Protein AF-A0A9D4M5J5-F1 (afdb_monomer_lite)

pLDDT: mean 83.12, std 9.77, range [57.06, 96.25]

Sequence (112 aa):
MFKNGHHQYRSAKPNFQYGLHGFRNGHRDFRNGYHDFRKGHYDFRIGHHNFFRQHDLRNAHQDTRSEYQDCHNENRDFRYVRRHVNHENSRHCMNCGRQNHVTRDCRLPKRQ

Secondary structure (DSSP, 8-state):
-HHHHHHHHHHHHHHHHHHHHHHHHHHHHHHHHHHHHHHHHHHHHHHHHHHHTTHHHHHHHHHHHHHHHHHHHHHHHHHHHHHHHHHHHHHB-TTT--BSS-GGG--SPPP-

Foldseek 3Di:
DPPVVVVVCVVCVVVVVVVVVVVVVVVVVVVVVVVVVVVVVVVVVVVVVVVVVCVVVVVVVVVVVVVVVVVVVVVVVVVVVVVVVVVQLQQAAPQPRHGDDHVVPDPDDGDD

Structure (mmCIF, N/CA/C/O backbone):
data_AF-A0A9D4M5J5-F1
#
_entry.id   AF-A0A9D4M5J5-F1
#
loop_
_atom_site.group_PDB
_atom_site.id
_atom_site.type_symbol
_atom_site.label_atom_id
_atom_site.label_alt_id
_atom_site.label_comp_id
_atom_site.label_asym_id
_atom_site.label_entity_id
_atom_site.label_seq_id
_atom_site.pdbx_PDB_ins_code
_atom_site.Cartn_x
_atom_site.Cartn_y
_atom_site.Cartn_z
_atom_site.occupancy
_atom_site.B_iso_or_equiv
_atom_site.auth_seq_id
_atom_site.auth_comp_id
_atom_site.auth_asym_id
_atom_site.auth_atom_id
_atom_site.pdbx_PDB_model_num
ATOM 1 N N . MET A 1 1 ? 28.199 0.369 -67.387 1.00 58.66 1 MET A N 1
ATOM 2 C CA . MET A 1 1 ? 27.872 1.271 -66.257 1.00 58.66 1 MET A CA 1
ATOM 3 C C . MET A 1 1 ? 27.307 0.553 -65.016 1.00 58.66 1 MET A C 1
ATOM 5 O O . MET A 1 1 ? 27.469 1.074 -63.926 1.00 58.66 1 MET A O 1
ATOM 9 N N . PHE A 1 2 ? 26.746 -0.664 -65.110 1.00 60.81 2 PHE A N 1
ATOM 10 C CA . PHE A 1 2 ? 26.096 -1.350 -63.968 1.00 60.81 2 PHE A CA 1
ATOM 11 C C . PHE A 1 2 ? 27.014 -2.077 -62.959 1.00 60.81 2 PHE A C 1
ATOM 13 O O . PHE A 1 2 ? 26.586 -2.380 -61.848 1.00 60.81 2 PHE A O 1
ATOM 20 N N . LYS A 1 3 ? 28.275 -2.368 -63.308 1.00 63.06 3 LYS A N 1
ATOM 21 C CA . LYS A 1 3 ? 29.176 -3.162 -62.446 1.00 63.06 3 LYS A CA 1
ATOM 22 C C . LYS A 1 3 ? 29.594 -2.409 -61.173 1.00 63.06 3 LYS A C 1
ATOM 24 O O . LYS A 1 3 ? 29.626 -3.004 -60.100 1.00 63.06 3 LYS A O 1
ATOM 29 N N . ASN A 1 4 ? 29.821 -1.099 -61.267 1.00 67.56 4 ASN A N 1
ATOM 30 C CA . ASN A 1 4 ? 30.300 -0.293 -60.138 1.00 67.56 4 ASN A CA 1
ATOM 31 C C . ASN A 1 4 ? 29.216 -0.103 -59.062 1.00 67.56 4 ASN A C 1
ATOM 33 O O . ASN A 1 4 ? 29.504 -0.252 -57.878 1.00 67.56 4 ASN A O 1
ATOM 37 N N . GLY A 1 5 ? 27.957 0.109 -59.465 1.00 73.44 5 GLY A N 1
ATOM 38 C CA . GLY A 1 5 ? 26.834 0.241 -58.527 1.00 73.44 5 GLY A CA 1
ATOM 39 C C . GLY A 1 5 ? 26.526 -1.048 -57.754 1.00 73.44 5 GLY A C 1
ATOM 40 O O . GLY A 1 5 ? 26.227 -1.004 -56.563 1.00 73.44 5 GLY A O 1
ATOM 41 N N . HIS A 1 6 ? 26.672 -2.217 -58.387 1.00 78.00 6 HIS A N 1
ATOM 42 C CA . HIS A 1 6 ? 26.455 -3.505 -57.718 1.00 78.00 6 HIS A CA 1
ATOM 43 C C . HIS A 1 6 ? 27.537 -3.820 -56.669 1.00 78.00 6 HIS A C 1
ATOM 45 O O . HIS A 1 6 ? 27.235 -4.362 -55.604 1.00 78.00 6 HIS A O 1
ATOM 51 N N . HIS A 1 7 ? 28.793 -3.442 -56.932 1.00 77.88 7 HIS A N 1
ATOM 52 C CA . HIS A 1 7 ? 29.862 -3.529 -55.934 1.00 77.88 7 HIS A CA 1
ATOM 53 C C . HIS A 1 7 ? 29.626 -2.571 -54.761 1.00 77.88 7 HIS A C 1
ATOM 55 O O . HIS A 1 7 ? 29.739 -2.996 -53.615 1.00 77.88 7 HIS A O 1
ATOM 61 N N . GLN A 1 8 ? 29.207 -1.329 -55.022 1.00 78.00 8 GLN A N 1
ATOM 62 C CA . GLN A 1 8 ? 28.860 -0.368 -53.967 1.00 78.00 8 GLN A CA 1
ATOM 63 C C . GLN A 1 8 ? 27.702 -0.864 -53.087 1.00 78.00 8 GLN A C 1
ATOM 65 O O . GLN A 1 8 ? 27.789 -0.799 -51.862 1.00 78.00 8 GLN A O 1
ATOM 70 N N . TYR A 1 9 ? 26.654 -1.440 -53.684 1.00 81.06 9 TYR A N 1
ATOM 71 C CA . TYR A 1 9 ? 25.545 -2.042 -52.939 1.00 81.06 9 TYR A CA 1
ATOM 72 C C . TYR A 1 9 ? 25.994 -3.230 -52.074 1.00 81.06 9 TYR A C 1
ATOM 74 O O . TYR A 1 9 ? 25.626 -3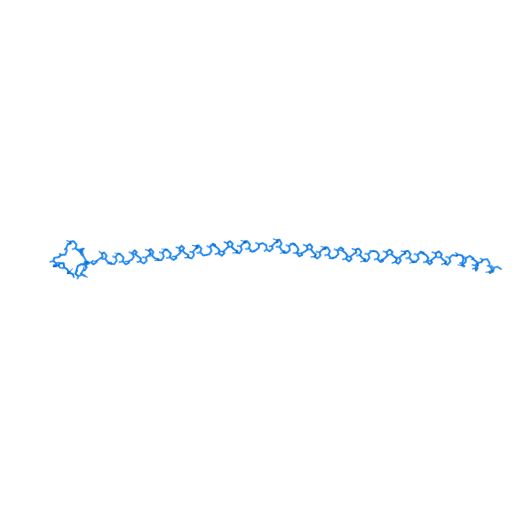.321 -50.900 1.00 81.06 9 TYR A O 1
ATOM 82 N N . ARG A 1 10 ? 26.828 -4.128 -52.619 1.00 80.69 10 ARG A N 1
ATOM 83 C CA . ARG A 1 10 ? 27.379 -5.260 -51.857 1.00 80.69 10 ARG A CA 1
ATOM 84 C C . ARG A 1 10 ? 28.242 -4.811 -50.682 1.00 80.69 10 ARG A C 1
ATOM 86 O O . ARG A 1 10 ? 28.140 -5.421 -49.623 1.00 80.69 10 ARG A O 1
ATOM 93 N N . SER A 1 11 ? 29.026 -3.750 -50.847 1.00 82.31 11 SER A N 1
ATOM 94 C CA . SER A 1 11 ? 29.848 -3.191 -49.770 1.00 82.31 11 SER A CA 1
ATOM 95 C C . SER A 1 11 ? 29.021 -2.463 -48.706 1.00 82.31 11 SER A C 1
ATOM 97 O O . SER A 1 11 ? 29.392 -2.468 -47.538 1.00 82.31 11 SER A O 1
ATOM 99 N N . ALA A 1 12 ? 27.885 -1.864 -49.076 1.00 83.38 12 ALA A N 1
ATOM 100 C CA . ALA A 1 12 ? 27.036 -1.125 -48.141 1.00 83.38 12 ALA A CA 1
ATOM 101 C C . ALA A 1 12 ? 26.064 -2.019 -47.345 1.00 83.38 12 ALA A C 1
ATOM 103 O O . ALA A 1 12 ? 25.723 -1.701 -46.206 1.00 83.38 12 ALA A O 1
ATOM 104 N N . LYS A 1 13 ? 25.616 -3.148 -47.912 1.00 89.44 13 LYS A N 1
ATOM 105 C CA . LYS A 1 13 ? 24.635 -4.055 -47.284 1.00 89.44 13 LYS A CA 1
ATOM 106 C C . LYS A 1 13 ? 25.027 -4.531 -45.868 1.00 89.44 13 LYS A C 1
ATOM 108 O O . LYS A 1 13 ? 24.150 -4.495 -45.002 1.00 89.44 13 LYS A O 1
ATOM 113 N N . PRO A 1 14 ? 26.284 -4.927 -45.583 1.00 89.44 14 PRO A N 1
ATOM 114 C CA . PRO A 1 14 ? 26.703 -5.284 -44.228 1.00 89.44 14 PRO A CA 1
ATOM 115 C C . PRO A 1 14 ? 26.521 -4.132 -43.235 1.00 89.44 14 PRO A C 1
ATOM 117 O O . PRO A 1 14 ? 25.983 -4.343 -42.154 1.00 89.44 14 PRO A O 1
ATOM 120 N N . ASN A 1 15 ? 26.868 -2.898 -43.618 1.00 88.12 15 ASN A N 1
ATOM 121 C CA . ASN A 1 15 ? 26.733 -1.724 -42.747 1.00 88.12 15 ASN A CA 1
ATOM 122 C C . ASN A 1 15 ? 25.269 -1.452 -42.380 1.00 88.12 15 ASN A C 1
ATOM 124 O O . ASN A 1 15 ? 24.963 -1.187 -41.219 1.00 88.12 15 ASN A O 1
ATOM 128 N N . PHE A 1 16 ? 24.348 -1.598 -43.337 1.00 89.44 16 PHE A N 1
ATOM 129 C CA . PHE A 1 16 ? 22.913 -1.508 -43.054 1.00 89.44 16 PHE A CA 1
ATOM 130 C C . PHE A 1 16 ? 22.432 -2.615 -42.110 1.00 89.44 16 PHE A C 1
ATOM 132 O O . PHE A 1 16 ? 21.605 -2.361 -41.236 1.00 89.44 16 PHE A O 1
ATOM 139 N N . GLN A 1 17 ? 22.957 -3.835 -42.248 1.00 90.69 17 GLN A N 1
ATOM 140 C CA . GLN A 1 17 ? 22.624 -4.939 -41.347 1.00 90.69 17 GLN A CA 1
ATOM 141 C C . GLN A 1 17 ? 23.144 -4.701 -39.926 1.00 90.69 17 GLN A C 1
ATOM 143 O O . GLN A 1 17 ? 22.397 -4.931 -38.975 1.00 90.69 17 GLN A O 1
ATOM 148 N N . TYR A 1 18 ? 24.369 -4.192 -39.767 1.00 91.00 18 TYR A N 1
ATOM 149 C CA . TYR A 1 18 ? 24.909 -3.815 -38.458 1.00 91.00 18 TYR A CA 1
ATOM 150 C C . TYR A 1 18 ? 24.115 -2.674 -37.823 1.00 91.00 18 TYR A C 1
ATOM 152 O O . TYR A 1 18 ? 23.758 -2.767 -36.651 1.00 91.00 18 TYR A O 1
ATOM 160 N N . GLY A 1 19 ? 23.756 -1.651 -38.604 1.00 92.06 19 GLY A N 1
ATOM 161 C CA . GLY A 1 19 ? 22.890 -0.566 -38.143 1.00 92.06 19 GLY A CA 1
ATOM 162 C C . GLY A 1 19 ? 21.537 -1.086 -37.654 1.00 92.06 19 GLY A C 1
ATOM 163 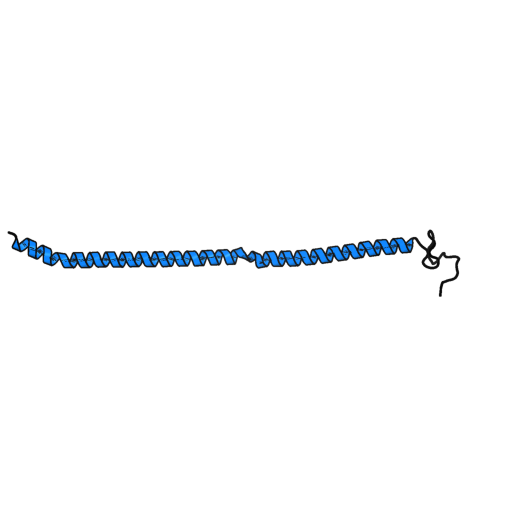O O . GLY A 1 19 ? 21.123 -0.787 -36.537 1.00 92.06 19 GLY A O 1
ATOM 164 N N . LEU A 1 20 ? 20.878 -1.943 -38.440 1.00 93.50 20 LEU A N 1
ATOM 165 C CA . LEU A 1 20 ? 19.606 -2.562 -38.058 1.00 93.50 20 LEU A CA 1
ATOM 166 C C . LEU A 1 20 ? 19.730 -3.424 -36.792 1.00 93.50 20 LEU A C 1
ATOM 168 O O . LEU A 1 20 ? 18.821 -3.430 -35.962 1.00 93.50 20 LEU A O 1
ATOM 172 N N . HIS A 1 21 ? 20.840 -4.146 -36.630 1.00 94.31 21 HIS A N 1
ATOM 173 C CA . HIS A 1 21 ? 21.109 -4.914 -35.417 1.00 94.31 21 HIS A CA 1
ATOM 174 C C . HIS A 1 21 ? 21.281 -3.979 -34.209 1.00 94.31 21 HIS A C 1
ATOM 176 O O . HIS A 1 21 ? 20.647 -4.200 -33.180 1.00 94.31 21 HIS A O 1
ATOM 182 N N . GLY A 1 22 ? 22.037 -2.888 -34.356 1.00 93.00 22 GLY A N 1
ATOM 183 C CA . GLY A 1 22 ? 22.196 -1.863 -33.321 1.00 93.00 22 GLY A CA 1
ATOM 184 C C . GLY A 1 22 ? 20.860 -1.266 -32.876 1.00 93.00 22 GLY A C 1
ATOM 185 O O . GLY A 1 22 ? 20.566 -1.238 -31.684 1.00 93.00 22 GLY A O 1
ATOM 186 N N . PHE A 1 23 ? 19.997 -0.895 -33.826 1.00 94.75 23 PHE A N 1
ATOM 187 C CA . PHE A 1 23 ? 18.649 -0.402 -33.521 1.00 94.75 23 PHE A CA 1
ATOM 188 C C . PHE A 1 23 ? 17.790 -1.435 -32.784 1.00 94.75 23 PHE A C 1
ATOM 190 O O . PHE A 1 23 ? 17.087 -1.090 -31.836 1.00 94.75 23 PHE A O 1
ATOM 197 N N . ARG A 1 24 ? 17.844 -2.709 -33.191 1.00 94.69 24 ARG A N 1
ATOM 198 C CA . ARG A 1 24 ? 17.094 -3.788 -32.528 1.00 94.69 24 ARG A CA 1
ATOM 199 C C . ARG A 1 24 ? 17.576 -4.039 -31.102 1.00 94.69 24 ARG A C 1
ATOM 201 O O . ARG A 1 24 ? 16.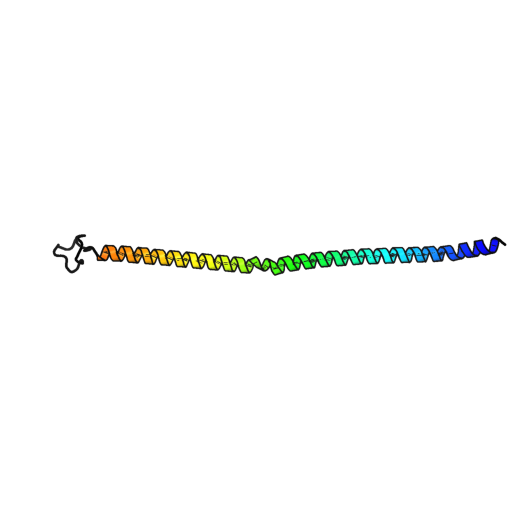740 -4.255 -30.226 1.00 94.69 24 ARG A O 1
ATOM 208 N N . ASN A 1 25 ? 18.886 -3.995 -30.875 1.00 94.38 25 ASN A N 1
ATOM 209 C CA . ASN A 1 25 ? 19.468 -4.164 -29.545 1.00 94.38 25 ASN A CA 1
ATOM 210 C C . ASN A 1 25 ? 19.089 -2.993 -28.642 1.00 94.38 25 ASN A C 1
ATOM 212 O O . ASN A 1 25 ? 18.491 -3.223 -27.597 1.00 94.38 25 ASN A O 1
ATOM 216 N N . GLY A 1 26 ? 19.269 -1.755 -29.113 1.00 94.75 26 GLY A N 1
ATOM 217 C CA . GLY A 1 26 ? 18.841 -0.575 -28.363 1.00 94.75 26 GLY A CA 1
ATOM 218 C C . GLY A 1 26 ? 17.348 -0.614 -28.027 1.00 94.75 26 GLY A C 1
ATOM 219 O O . GLY A 1 26 ? 16.957 -0.359 -26.893 1.00 94.75 26 GLY A O 1
ATOM 220 N N . HIS A 1 27 ? 16.493 -1.025 -28.970 1.00 96.25 27 HIS A N 1
ATOM 221 C CA . HIS A 1 27 ? 15.062 -1.181 -28.700 1.00 96.25 27 HIS A CA 1
ATOM 222 C C . HIS A 1 27 ? 14.767 -2.236 -27.619 1.00 96.25 27 HIS A C 1
ATOM 224 O O . HIS A 1 27 ? 13.871 -2.044 -26.793 1.00 96.25 27 HIS A O 1
ATOM 230 N N . ARG A 1 28 ? 15.515 -3.346 -27.600 1.00 94.94 28 ARG A N 1
ATOM 231 C CA . ARG A 1 28 ? 15.404 -4.362 -26.548 1.00 94.94 28 ARG A CA 1
ATOM 232 C C . ARG A 1 28 ? 15.827 -3.798 -25.190 1.00 94.94 28 ARG A C 1
ATOM 234 O O . ARG A 1 28 ? 15.108 -4.018 -24.220 1.00 94.94 28 ARG A O 1
ATOM 241 N N . ASP A 1 29 ? 16.915 -3.037 -25.137 1.00 95.44 29 ASP A N 1
ATOM 242 C CA . ASP A 1 29 ? 17.408 -2.421 -23.902 1.00 95.44 29 ASP A CA 1
ATOM 243 C C . ASP A 1 29 ? 16.390 -1.428 -23.330 1.00 95.44 29 ASP A C 1
ATOM 245 O O . ASP A 1 29 ? 16.046 -1.503 -22.151 1.00 95.44 29 ASP A O 1
ATOM 249 N N . PHE A 1 30 ? 15.806 -0.572 -24.177 1.00 95.88 30 PHE A N 1
ATOM 250 C CA . PHE A 1 30 ? 14.725 0.333 -23.770 1.00 95.88 30 PHE A CA 1
ATOM 251 C C . PHE A 1 30 ? 13.505 -0.418 -23.230 1.00 95.88 30 PHE A C 1
ATOM 253 O O . PHE A 1 30 ? 12.924 -0.020 -22.219 1.00 95.88 30 PHE A O 1
ATOM 260 N N . ARG A 1 31 ? 13.106 -1.516 -23.882 1.00 95.94 31 ARG A N 1
ATOM 261 C CA . ARG A 1 31 ? 11.967 -2.328 -23.440 1.00 95.94 31 ARG A CA 1
ATOM 262 C C . ARG A 1 31 ? 12.229 -2.994 -22.088 1.00 95.94 31 ARG A C 1
ATOM 264 O O . ARG A 1 31 ? 11.324 -3.032 -21.256 1.00 95.94 31 ARG A O 1
ATOM 271 N N . ASN A 1 32 ? 13.444 -3.489 -21.872 1.00 94.50 32 ASN A N 1
ATOM 272 C CA . ASN A 1 32 ? 13.853 -4.084 -20.603 1.00 94.50 32 ASN A CA 1
ATOM 273 C C . ASN A 1 32 ? 13.887 -3.026 -19.493 1.00 94.50 32 ASN A C 1
ATOM 275 O O . ASN A 1 32 ? 13.241 -3.211 -18.466 1.00 94.50 32 ASN A O 1
ATOM 279 N N . GLY A 1 33 ? 14.507 -1.870 -19.744 1.00 95.00 33 GLY A N 1
ATOM 280 C CA . GLY A 1 33 ? 14.537 -0.765 -18.782 1.00 95.00 33 GLY A CA 1
ATOM 281 C C . GLY A 1 33 ? 13.139 -0.257 -18.412 1.00 95.00 33 GLY A C 1
ATOM 282 O O . GLY A 1 33 ? 12.860 0.011 -17.244 1.00 95.00 33 GLY A O 1
ATOM 283 N N . TYR A 1 34 ? 12.214 -0.196 -19.376 1.00 96.00 34 TYR A N 1
ATOM 284 C CA . TYR A 1 34 ? 10.812 0.125 -19.095 1.00 96.00 34 TYR A CA 1
ATOM 285 C C . TYR A 1 34 ? 10.142 -0.921 -18.191 1.00 96.00 34 TYR A C 1
ATOM 287 O O . TYR A 1 34 ? 9.377 -0.570 -17.289 1.00 96.00 34 TYR A O 1
ATOM 295 N N . HIS A 1 35 ? 10.420 -2.205 -18.416 1.00 95.38 35 HIS A N 1
ATOM 296 C CA . HIS A 1 35 ? 9.893 -3.280 -17.582 1.00 95.38 35 HIS A CA 1
ATOM 297 C C . HIS A 1 35 ? 10.421 -3.191 -16.141 1.00 95.38 35 HIS A C 1
ATOM 299 O O . HIS A 1 35 ? 9.632 -3.290 -15.198 1.00 95.38 35 HIS A O 1
ATOM 305 N N . ASP A 1 36 ? 11.715 -2.924 -15.964 1.00 94.56 36 ASP A N 1
ATOM 306 C CA . ASP A 1 36 ? 12.336 -2.753 -14.647 1.00 94.56 36 ASP A CA 1
ATOM 307 C C . ASP A 1 36 ? 11.770 -1.539 -13.909 1.00 94.56 36 ASP A C 1
ATOM 309 O O . ASP A 1 36 ? 11.395 -1.639 -12.739 1.00 94.56 36 ASP A O 1
ATOM 313 N N . PHE A 1 37 ? 11.602 -0.414 -14.610 1.00 95.19 37 PHE A N 1
ATOM 314 C CA . PHE A 1 37 ? 10.965 0.775 -14.050 1.00 95.19 37 PHE A CA 1
ATOM 315 C C . PHE A 1 37 ? 9.528 0.488 -13.597 1.00 95.19 37 PHE A C 1
ATOM 317 O O . PHE A 1 37 ? 9.124 0.865 -12.495 1.00 95.19 37 PHE A O 1
ATOM 324 N N . ARG A 1 38 ? 8.752 -0.234 -14.414 1.00 95.81 38 ARG A N 1
ATOM 325 C CA . ARG A 1 38 ? 7.376 -0.618 -14.074 1.00 95.81 38 ARG A CA 1
ATOM 326 C C . ARG A 1 38 ? 7.327 -1.538 -12.853 1.00 95.81 38 ARG A C 1
ATOM 328 O O . ARG A 1 38 ? 6.445 -1.363 -12.011 1.00 95.81 38 ARG A O 1
ATOM 335 N N . LYS A 1 39 ? 8.258 -2.490 -12.743 1.00 92.88 39 LYS A N 1
ATOM 336 C CA . LYS A 1 39 ? 8.374 -3.368 -11.574 1.00 92.88 39 LYS A CA 1
ATOM 337 C C . LYS A 1 39 ? 8.743 -2.570 -10.322 1.00 92.88 39 LYS A C 1
ATOM 339 O O . LYS A 1 39 ? 8.053 -2.689 -9.317 1.00 92.88 39 LYS A O 1
ATOM 344 N N . GLY A 1 40 ? 9.743 -1.693 -10.406 1.00 93.12 40 GLY A N 1
ATOM 345 C CA . GLY A 1 40 ? 10.121 -0.812 -9.298 1.00 93.12 40 GLY A CA 1
ATOM 346 C C . GLY A 1 40 ? 8.959 0.067 -8.833 1.00 93.12 40 GLY A C 1
ATOM 347 O O . GLY A 1 40 ? 8.702 0.181 -7.639 1.00 93.12 40 GLY A O 1
ATOM 348 N N . HIS A 1 41 ? 8.180 0.618 -9.766 1.00 94.44 41 HIS A N 1
ATOM 349 C CA . HIS A 1 41 ? 6.988 1.401 -9.440 1.00 94.44 41 HIS A CA 1
ATOM 350 C C . HIS A 1 41 ? 5.897 0.568 -8.738 1.00 94.44 41 HIS A C 1
ATOM 352 O O . HIS A 1 41 ? 5.207 1.065 -7.846 1.00 94.44 41 HIS A O 1
ATOM 358 N N . TYR A 1 42 ? 5.715 -0.697 -9.127 1.00 91.81 42 TYR A N 1
ATOM 359 C CA . TYR A 1 42 ? 4.805 -1.614 -8.435 1.00 91.81 42 TYR A CA 1
ATOM 360 C C . TYR A 1 42 ? 5.274 -1.900 -7.001 1.00 91.81 42 TYR A C 1
ATOM 362 O O . TYR A 1 42 ? 4.479 -1.771 -6.068 1.00 91.81 42 TYR A O 1
ATOM 370 N N . ASP A 1 43 ? 6.566 -2.185 -6.822 1.00 91.25 43 ASP A N 1
ATOM 371 C CA . ASP A 1 43 ? 7.181 -2.451 -5.518 1.00 91.25 43 ASP A CA 1
ATOM 372 C C . ASP A 1 43 ? 7.053 -1.221 -4.588 1.00 91.25 43 ASP A C 1
ATOM 374 O O . ASP A 1 43 ? 6.615 -1.346 -3.441 1.00 91.25 43 ASP A O 1
ATOM 378 N N . PHE A 1 44 ? 7.302 -0.009 -5.103 1.00 90.75 44 PHE A N 1
ATOM 379 C CA . PHE A 1 44 ? 7.079 1.248 -4.374 1.00 90.75 44 PHE A CA 1
ATOM 380 C C . PHE A 1 44 ? 5.616 1.450 -3.976 1.00 90.75 44 PHE A C 1
ATOM 382 O O . PHE A 1 44 ? 5.333 1.855 -2.848 1.00 90.75 44 PHE A O 1
ATOM 389 N N . ARG A 1 45 ? 4.668 1.159 -4.875 1.00 89.00 45 ARG A N 1
ATOM 390 C CA . ARG A 1 45 ? 3.235 1.290 -4.584 1.00 89.00 45 ARG A CA 1
ATOM 391 C C . ARG A 1 45 ? 2.802 0.328 -3.476 1.00 89.00 45 ARG A C 1
ATOM 393 O O . ARG A 1 45 ? 2.049 0.732 -2.594 1.00 89.00 45 ARG A O 1
ATOM 400 N N . ILE A 1 46 ? 3.284 -0.916 -3.487 1.00 83.69 46 ILE A N 1
ATOM 401 C CA . ILE A 1 46 ? 3.021 -1.880 -2.407 1.00 83.69 46 ILE A CA 1
ATOM 402 C C . ILE A 1 46 ? 3.639 -1.403 -1.095 1.00 83.69 46 ILE A C 1
ATOM 404 O O . ILE A 1 46 ? 2.955 -1.397 -0.073 1.00 83.69 46 ILE A O 1
ATOM 408 N N . GLY A 1 47 ? 4.901 -0.970 -1.121 1.00 81.50 47 GLY A N 1
ATOM 409 C CA . GLY A 1 47 ? 5.579 -0.427 0.055 1.00 81.50 47 GLY A CA 1
ATOM 410 C C . GLY A 1 47 ? 4.815 0.750 0.661 1.00 81.50 47 GLY A C 1
ATOM 411 O O . GLY A 1 47 ? 4.570 0.771 1.863 1.00 81.50 47 GLY A O 1
ATOM 412 N N . HIS A 1 48 ? 4.337 1.668 -0.182 1.00 81.50 48 HIS A N 1
ATOM 413 C CA . HIS A 1 48 ? 3.473 2.775 0.219 1.00 81.50 48 HIS A CA 1
ATOM 414 C C . HIS A 1 48 ? 2.160 2.265 0.832 1.00 81.50 48 HIS A C 1
ATOM 416 O O . HIS A 1 48 ? 1.802 2.661 1.936 1.00 81.50 48 HIS A O 1
ATOM 422 N N . HIS A 1 49 ? 1.452 1.330 0.195 1.00 75.06 49 HIS A N 1
ATOM 423 C CA . HIS A 1 49 ? 0.242 0.752 0.791 1.00 75.06 49 HIS A CA 1
ATOM 424 C C . HIS A 1 49 ? 0.493 0.065 2.136 1.00 75.06 49 HIS A C 1
ATOM 426 O O . HIS A 1 49 ? -0.389 0.110 2.983 1.00 75.06 49 HIS A O 1
ATOM 432 N N . ASN A 1 50 ? 1.654 -0.553 2.350 1.00 71.62 50 ASN A N 1
ATOM 433 C CA . ASN A 1 50 ? 1.992 -1.199 3.619 1.00 71.62 50 ASN A CA 1
ATOM 434 C C . ASN A 1 50 ? 2.376 -0.177 4.696 1.00 71.62 50 ASN A C 1
ATOM 436 O O . ASN A 1 50 ? 1.912 -0.286 5.826 1.00 71.62 50 ASN A O 1
ATOM 440 N N . PHE A 1 51 ? 3.147 0.854 4.343 1.00 71.06 51 PHE A N 1
ATOM 441 C CA . PHE A 1 51 ? 3.507 1.938 5.258 1.00 71.06 51 PHE A CA 1
ATOM 442 C C . PHE A 1 51 ? 2.275 2.734 5.702 1.00 71.06 51 PHE A C 1
ATOM 444 O O . PHE A 1 51 ? 2.069 2.968 6.887 1.00 71.06 51 PHE A O 1
ATOM 451 N N . PHE A 1 52 ? 1.393 3.084 4.766 1.00 64.12 52 PHE A N 1
ATOM 452 C CA . PHE A 1 52 ? 0.158 3.802 5.080 1.00 64.12 52 PHE A CA 1
ATOM 453 C C . PHE A 1 52 ? -0.955 2.884 5.627 1.00 64.12 52 PHE A C 1
ATOM 455 O O . PHE A 1 52 ? -1.912 3.380 6.217 1.00 64.12 52 PHE A O 1
ATOM 462 N N . ARG A 1 53 ? -0.809 1.549 5.539 1.00 61.00 53 ARG A N 1
ATOM 463 C CA . ARG A 1 53 ? -1.595 0.569 6.322 1.00 61.00 53 ARG A CA 1
ATOM 464 C C . ARG A 1 53 ? -1.104 0.377 7.762 1.00 61.00 53 ARG A C 1
ATOM 466 O O . ARG A 1 53 ? -1.620 -0.492 8.453 1.00 61.00 53 ARG A O 1
ATOM 473 N N . GLN A 1 54 ? -0.294 1.293 8.298 1.00 58.22 54 GLN A N 1
ATOM 474 C CA . GLN A 1 54 ? -0.179 1.539 9.750 1.00 58.22 54 GLN A CA 1
ATOM 475 C C . GLN A 1 54 ? -1.526 1.812 10.474 1.00 58.22 54 GLN A C 1
ATOM 477 O O . GLN A 1 54 ? -1.549 2.081 11.675 1.00 58.22 54 GLN A O 1
ATOM 482 N N . HIS A 1 55 ? -2.663 1.667 9.787 1.00 57.06 55 HIS A N 1
ATOM 483 C CA . HIS A 1 55 ? -3.933 1.252 10.373 1.00 57.06 55 HIS A CA 1
ATOM 484 C C . HIS A 1 55 ? -3.807 0.154 11.436 1.00 57.06 55 HIS A C 1
ATOM 486 O O . HIS A 1 55 ? -4.595 0.203 12.361 1.00 57.06 55 HIS A O 1
ATOM 492 N N . ASP A 1 56 ? -2.822 -0.746 11.413 1.00 62.12 56 ASP A N 1
ATOM 493 C CA . ASP A 1 56 ? -2.663 -1.713 12.514 1.00 62.12 56 ASP A CA 1
ATOM 494 C C . ASP A 1 56 ? -2.350 -1.035 13.859 1.00 62.12 56 ASP A C 1
ATOM 496 O O . ASP A 1 56 ? -2.945 -1.379 14.875 1.00 62.12 56 ASP A O 1
ATOM 500 N N . LEU A 1 57 ? -1.499 -0.000 13.877 1.00 66.19 57 LEU A N 1
ATOM 501 C CA . LEU A 1 57 ? -1.225 0.763 15.102 1.00 66.19 57 LEU A CA 1
ATOM 502 C C . LEU A 1 57 ? -2.419 1.630 15.499 1.00 66.19 57 LEU A C 1
ATOM 504 O O . LEU A 1 57 ? -2.726 1.758 16.681 1.00 66.19 57 LEU A O 1
ATOM 508 N N . ARG A 1 58 ? -3.110 2.226 14.520 1.00 70.56 58 ARG A N 1
ATOM 509 C CA . ARG A 1 58 ? -4.283 3.067 14.787 1.00 70.56 58 ARG A CA 1
ATOM 510 C C . ARG A 1 58 ? -5.474 2.249 15.289 1.00 70.56 58 ARG A C 1
ATOM 512 O O . ARG A 1 58 ? -6.138 2.686 16.221 1.00 70.56 58 ARG A O 1
ATOM 519 N N . ASN A 1 59 ? -5.704 1.078 14.701 1.00 71.62 59 ASN A N 1
ATOM 520 C CA . ASN A 1 59 ? -6.758 0.142 15.073 1.00 71.62 59 ASN A CA 1
ATOM 521 C C . ASN A 1 59 ? -6.443 -0.480 16.433 1.00 71.62 59 ASN A C 1
ATOM 523 O O . ASN A 1 59 ? -7.272 -0.375 17.323 1.00 71.62 59 ASN A O 1
ATOM 527 N N . ALA A 1 60 ? -5.216 -0.964 16.664 1.00 72.88 60 ALA A N 1
ATOM 528 C CA . ALA A 1 60 ? -4.814 -1.451 17.986 1.00 72.88 60 ALA A CA 1
ATOM 529 C C . ALA A 1 60 ? -4.958 -0.367 19.067 1.00 72.88 60 ALA A C 1
ATOM 531 O O . ALA A 1 60 ? -5.364 -0.643 20.197 1.00 72.88 60 ALA A O 1
ATOM 532 N N . HIS A 1 61 ? -4.676 0.896 18.729 1.00 79.69 61 HIS A N 1
ATOM 533 C CA . HIS A 1 61 ? -4.885 1.990 19.669 1.00 79.69 61 HIS A CA 1
ATOM 534 C C . HIS A 1 61 ? -6.374 2.308 19.897 1.00 79.69 61 HIS A C 1
ATOM 536 O O . HIS A 1 61 ? -6.759 2.744 20.981 1.00 79.69 61 HIS A O 1
ATOM 542 N N . GLN A 1 62 ? -7.221 2.082 18.895 1.00 82.88 62 GLN A N 1
ATOM 543 C CA . GLN A 1 62 ? -8.666 2.245 19.000 1.00 82.88 62 GLN A CA 1
ATOM 544 C C . GLN A 1 62 ? -9.317 1.101 19.791 1.00 82.88 62 GLN A C 1
ATOM 546 O O . GLN A 1 62 ? -10.186 1.379 20.614 1.00 82.88 62 GLN A O 1
ATOM 551 N N . ASP A 1 63 ? -8.843 -0.133 19.625 1.00 81.06 63 ASP A N 1
ATOM 552 C CA . ASP A 1 63 ? -9.307 -1.317 20.354 1.00 81.06 63 ASP A CA 1
ATOM 553 C C . ASP A 1 63 ? -8.957 -1.198 21.840 1.00 81.06 63 ASP A C 1
ATOM 555 O O . ASP A 1 63 ? -9.838 -1.241 22.695 1.00 81.06 63 ASP A O 1
ATOM 559 N N . THR A 1 64 ? -7.692 -0.890 22.148 1.00 80.81 64 THR A N 1
ATOM 560 C CA . THR A 1 64 ? -7.232 -0.629 23.529 1.00 80.81 64 THR A CA 1
ATOM 561 C C . THR A 1 64 ? -7.986 0.530 24.187 1.00 80.81 64 THR A C 1
ATOM 563 O O . THR A 1 64 ? -8.292 0.493 25.381 1.00 80.81 64 THR A O 1
ATOM 566 N N . ARG A 1 65 ? -8.326 1.573 23.417 1.00 88.62 65 ARG A N 1
ATOM 567 C CA . ARG A 1 65 ? -9.157 2.684 23.897 1.00 88.62 65 ARG A CA 1
ATOM 568 C C . ARG A 1 65 ? -10.596 2.249 24.168 1.00 88.62 65 ARG A C 1
ATOM 570 O O . ARG A 1 65 ? -11.177 2.727 25.140 1.00 88.62 65 ARG A O 1
ATOM 577 N N . SER A 1 66 ? -11.165 1.396 23.320 1.00 89.19 66 SER A N 1
ATOM 578 C CA . SER A 1 66 ? -12.528 0.893 23.490 1.00 89.19 66 SER A CA 1
ATOM 579 C C . SER A 1 66 ? -12.627 -0.017 24.712 1.00 89.19 66 SER A C 1
ATOM 581 O O . SER A 1 66 ? -13.470 0.231 25.566 1.00 89.19 66 SER A O 1
ATOM 583 N N . GLU A 1 67 ? -11.693 -0.955 24.885 1.00 87.44 67 GLU A N 1
ATOM 584 C CA . GLU A 1 67 ? -11.623 -1.826 26.069 1.00 87.44 67 GLU A CA 1
ATOM 585 C C . GLU A 1 67 ? -11.520 -1.026 27.376 1.00 87.44 67 GLU A C 1
ATOM 587 O O . GLU A 1 67 ? -12.215 -1.310 28.356 1.00 87.44 67 GLU A O 1
ATOM 592 N N . TYR A 1 68 ? -10.685 0.019 27.403 1.00 87.38 68 TYR A N 1
ATOM 593 C CA . TYR A 1 68 ? -10.594 0.900 28.568 1.00 87.38 68 TYR A CA 1
ATOM 594 C C . TYR A 1 68 ? -11.915 1.632 28.841 1.00 87.38 68 TYR A C 1
ATOM 596 O O . TYR A 1 68 ? -12.318 1.791 29.996 1.00 87.38 68 TYR A O 1
ATOM 604 N N . GLN A 1 69 ? -12.593 2.088 27.785 1.00 88.38 69 GLN A N 1
ATOM 605 C CA . GLN A 1 69 ? -13.863 2.794 27.899 1.00 88.38 69 GLN A CA 1
ATOM 606 C C . GLN A 1 69 ? -14.977 1.874 28.412 1.00 88.38 69 GLN A C 1
ATOM 608 O O . GLN A 1 69 ? -15.754 2.300 29.269 1.00 88.38 69 GLN A O 1
ATOM 613 N N . ASP A 1 70 ? -15.013 0.627 27.949 1.00 89.25 70 ASP A N 1
ATOM 614 C CA . ASP A 1 70 ? -15.969 -0.390 28.385 1.00 89.25 70 ASP A CA 1
ATOM 615 C C . ASP A 1 70 ? -15.761 -0.718 29.865 1.00 89.25 70 ASP A C 1
ATOM 617 O O . ASP A 1 70 ? -16.687 -0.574 30.662 1.00 89.25 70 ASP A O 1
ATOM 621 N N . CYS A 1 71 ? -14.518 -0.981 30.282 1.00 84.88 71 CYS A N 1
ATOM 622 C CA . CYS A 1 71 ? -14.175 -1.189 31.693 1.00 84.88 71 CYS A CA 1
ATOM 623 C C . CYS A 1 71 ? -14.534 0.028 32.570 1.00 84.88 71 CYS A C 1
ATOM 625 O O . CYS A 1 71 ? -15.051 -0.106 33.685 1.00 84.88 71 CYS A O 1
ATOM 627 N N . HIS A 1 72 ? -14.302 1.248 32.077 1.00 89.81 72 HIS A N 1
ATOM 628 C CA . HIS A 1 72 ? -14.680 2.463 32.794 1.00 89.81 72 HIS A CA 1
ATOM 629 C C . HIS A 1 72 ? -16.207 2.596 32.943 1.00 89.81 72 HIS A C 1
ATOM 631 O O . HIS A 1 72 ? -16.685 3.026 34.000 1.00 89.81 72 HIS A O 1
ATOM 637 N N . ASN A 1 73 ? -16.973 2.231 31.915 1.00 88.12 73 ASN A N 1
ATOM 638 C CA . ASN A 1 73 ? -18.434 2.262 31.942 1.00 88.12 73 ASN A CA 1
ATOM 639 C C . ASN A 1 73 ? -18.998 1.184 32.875 1.00 88.12 73 ASN A C 1
ATOM 641 O O . ASN A 1 73 ? -19.812 1.512 33.735 1.00 88.12 73 ASN A O 1
ATOM 645 N N . GLU A 1 74 ? -18.483 -0.043 32.819 1.00 87.19 74 GLU A N 1
ATOM 646 C CA . GLU A 1 74 ? -18.840 -1.108 33.762 1.00 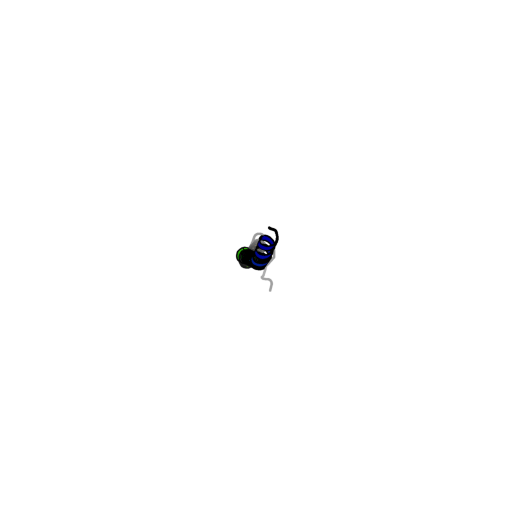87.19 74 GLU A CA 1
ATOM 647 C C . GLU A 1 74 ? -18.577 -0.676 35.209 1.00 87.19 74 GLU A C 1
ATOM 649 O O . GLU A 1 74 ? -19.432 -0.806 36.085 1.00 87.19 74 GLU A O 1
ATOM 654 N N . ASN A 1 75 ? -17.416 -0.069 35.480 1.00 85.69 75 ASN A N 1
ATOM 655 C CA . ASN A 1 75 ? -17.101 0.434 36.815 1.00 85.69 75 ASN A CA 1
ATOM 656 C C . ASN A 1 75 ? -18.069 1.544 37.260 1.00 85.69 75 ASN A C 1
ATOM 658 O O . ASN A 1 75 ? -18.415 1.626 38.444 1.00 85.69 75 ASN A O 1
ATOM 662 N N . ARG A 1 76 ? -18.522 2.401 36.335 1.00 85.38 76 ARG A N 1
ATOM 663 C CA . ARG A 1 76 ? -19.561 3.401 36.619 1.00 85.38 76 ARG A CA 1
ATOM 664 C C . ARG A 1 76 ? -20.901 2.752 36.934 1.00 85.38 76 ARG A C 1
ATOM 666 O O . ARG A 1 76 ? -21.518 3.170 37.914 1.00 85.38 76 ARG A O 1
ATOM 673 N N . ASP A 1 77 ? -21.305 1.733 36.189 1.00 87.50 77 ASP A N 1
ATOM 674 C CA . ASP A 1 77 ? -22.553 1.007 36.425 1.00 87.50 77 ASP A CA 1
ATOM 675 C C . ASP A 1 77 ? -22.529 0.297 37.778 1.00 87.50 77 ASP A C 1
ATOM 677 O O . ASP A 1 77 ? -23.453 0.450 38.578 1.00 87.50 77 ASP A O 1
ATOM 681 N N . PHE A 1 78 ? -21.420 -0.358 38.133 1.00 84.75 78 PHE A N 1
ATOM 682 C CA . PHE A 1 78 ? -21.253 -0.935 39.468 1.00 84.75 78 PHE A CA 1
ATOM 683 C C . PHE A 1 78 ? -21.333 0.119 40.573 1.00 84.75 78 PHE A C 1
ATOM 685 O O . PHE A 1 78 ? -21.971 -0.111 41.603 1.00 84.75 78 PHE A O 1
ATOM 692 N N . ARG A 1 79 ? -20.718 1.295 40.389 1.00 86.31 79 ARG A N 1
ATOM 693 C CA . ARG A 1 79 ? -20.841 2.395 41.361 1.00 86.31 79 ARG A CA 1
ATOM 694 C C . ARG A 1 79 ? -22.272 2.914 41.455 1.00 86.31 79 ARG A C 1
ATOM 696 O O . ARG A 1 79 ? -22.706 3.232 42.563 1.00 86.31 79 ARG A O 1
ATOM 703 N N . TYR A 1 80 ? -22.989 2.999 40.337 1.00 85.06 80 TYR A N 1
ATOM 704 C CA . TYR A 1 80 ? -24.389 3.411 40.290 1.00 85.06 80 TYR A CA 1
ATOM 705 C C . TYR A 1 80 ? -25.265 2.421 41.062 1.00 85.06 80 TYR A C 1
ATOM 707 O O . TYR A 1 80 ? -25.898 2.808 42.046 1.00 85.06 80 TYR A O 1
ATOM 715 N N . VAL A 1 81 ? -25.205 1.133 40.713 1.00 85.81 81 VAL A N 1
ATOM 716 C CA . VAL A 1 81 ? -25.940 0.056 41.393 1.00 85.81 81 VAL A CA 1
ATOM 717 C C . VAL A 1 81 ? -25.610 0.036 42.884 1.00 85.81 81 VAL A C 1
ATOM 719 O O . VAL A 1 81 ? -26.513 0.069 43.717 1.00 85.81 81 VAL A O 1
ATOM 722 N N . ARG A 1 82 ? -24.324 0.080 43.253 1.00 85.69 82 ARG A N 1
ATOM 723 C CA . ARG A 1 82 ? -23.899 0.087 44.661 1.00 85.69 82 ARG A CA 1
ATOM 724 C C . ARG A 1 82 ? -24.454 1.287 45.423 1.00 85.69 82 ARG A C 1
ATOM 726 O O . ARG A 1 82 ? -24.870 1.141 46.569 1.00 85.69 82 ARG A O 1
ATOM 733 N N . ARG A 1 83 ? -24.460 2.477 44.815 1.00 83.12 83 ARG A N 1
ATOM 734 C CA . ARG A 1 83 ? -24.996 3.690 45.443 1.00 83.12 83 ARG A CA 1
ATOM 735 C C . ARG A 1 83 ? -26.516 3.600 45.608 1.00 83.12 83 ARG A C 1
ATOM 737 O O . ARG A 1 83 ? -27.008 3.999 46.660 1.00 83.12 83 ARG A O 1
ATOM 744 N N . HIS A 1 84 ? -27.236 3.038 44.638 1.00 81.94 84 HIS A N 1
ATOM 745 C CA . HIS A 1 84 ? -28.685 2.848 44.728 1.00 81.94 84 HIS A CA 1
ATOM 746 C C . HIS A 1 84 ? -29.079 1.801 45.770 1.00 81.94 84 HIS A C 1
ATOM 748 O O . HIS A 1 84 ? -29.871 2.119 46.653 1.00 81.94 84 HIS A O 1
ATOM 754 N N . VAL A 1 85 ? -28.451 0.624 45.762 1.00 80.62 85 VAL A N 1
ATOM 755 C CA . VAL A 1 85 ? -28.703 -0.434 46.757 1.00 80.62 85 VAL A CA 1
ATOM 756 C C . VAL A 1 85 ? -28.366 0.043 48.170 1.00 80.62 85 VAL A C 1
ATOM 758 O O . VAL A 1 85 ? -29.139 -0.167 49.100 1.00 80.62 85 VAL A O 1
ATOM 761 N N . ASN A 1 86 ? -27.244 0.749 48.353 1.00 77.56 86 ASN A N 1
ATOM 762 C CA . ASN A 1 86 ? -26.899 1.316 49.659 1.00 77.56 86 ASN A CA 1
ATOM 763 C C . ASN A 1 86 ? -27.908 2.375 50.115 1.00 77.56 86 ASN A C 1
ATOM 765 O O . ASN A 1 86 ? -28.219 2.442 51.302 1.00 77.56 86 ASN A O 1
ATOM 769 N N . HIS A 1 87 ? -28.421 3.202 49.201 1.00 76.19 87 HIS A N 1
ATOM 770 C CA . HIS A 1 87 ? -29.423 4.209 49.537 1.00 76.19 87 HIS A CA 1
ATOM 771 C C . HIS A 1 87 ? -30.780 3.573 49.868 1.00 76.19 87 HIS A C 1
ATOM 773 O O . HIS A 1 87 ? -31.459 4.047 50.778 1.00 76.19 87 HIS A O 1
ATOM 779 N N . GLU A 1 88 ? -31.187 2.514 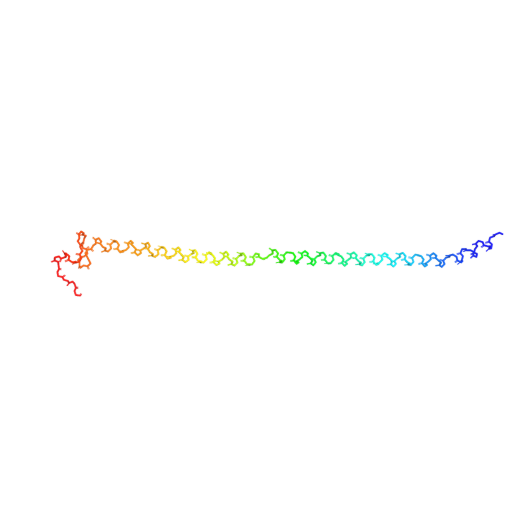49.169 1.00 74.75 88 GLU A N 1
ATOM 780 C CA . GLU A 1 88 ? -32.385 1.745 49.519 1.00 74.75 88 GLU A CA 1
ATOM 781 C C . GLU A 1 88 ? -32.226 1.088 50.889 1.00 74.75 88 GLU A C 1
ATOM 783 O O . GLU A 1 88 ? -33.030 1.350 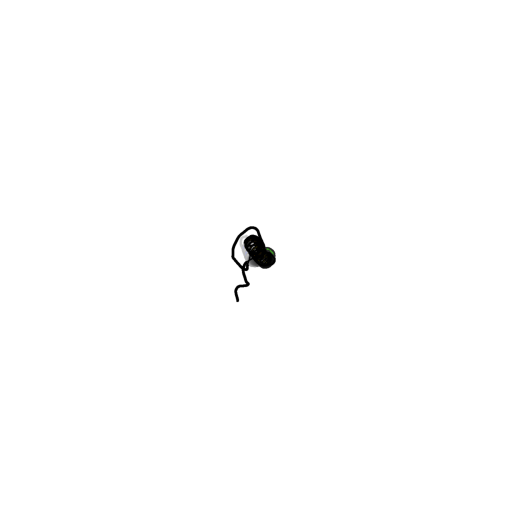51.778 1.00 74.75 88 GLU A O 1
ATOM 788 N N . ASN A 1 89 ? -31.120 0.381 51.128 1.00 72.38 89 ASN A N 1
ATOM 789 C CA . ASN A 1 89 ? -30.836 -0.228 52.429 1.00 72.38 89 ASN A CA 1
ATOM 790 C C . ASN A 1 89 ? -30.709 0.800 53.566 1.00 72.38 89 ASN A C 1
ATOM 792 O O . ASN A 1 89 ? -30.969 0.470 54.717 1.00 72.38 89 ASN A O 1
ATOM 796 N N . SER A 1 90 ? -30.342 2.052 53.270 1.00 73.75 90 SER A N 1
ATOM 797 C CA . SER A 1 90 ? -30.280 3.134 54.268 1.00 73.75 90 SER A CA 1
ATOM 798 C C . SER A 1 90 ? -31.646 3.750 54.592 1.00 73.75 90 SER A C 1
ATOM 800 O O . SER A 1 90 ? -31.767 4.466 55.585 1.00 73.75 90 SER A O 1
ATOM 802 N N . ARG A 1 91 ? -32.677 3.507 53.770 1.00 80.12 91 ARG A N 1
ATOM 803 C CA . ARG A 1 91 ? -34.053 3.980 54.013 1.00 80.12 91 ARG A CA 1
ATOM 804 C C . ARG A 1 91 ? -34.853 3.038 54.909 1.00 80.12 91 ARG A C 1
ATOM 806 O O . ARG A 1 91 ? -35.900 3.442 55.422 1.00 80.12 91 ARG A O 1
ATOM 813 N N . HIS A 1 92 ? -34.362 1.821 55.124 1.00 84.75 92 HIS A N 1
ATOM 814 C CA . HIS A 1 92 ? -34.988 0.811 55.967 1.00 84.75 92 HIS A CA 1
ATOM 815 C C . HIS A 1 92 ? -34.069 0.429 57.124 1.00 84.75 92 HIS A C 1
ATOM 817 O O . HIS A 1 92 ? -32.852 0.338 57.005 1.00 84.75 92 HIS A O 1
ATOM 823 N N . CYS A 1 93 ? -34.664 0.165 58.275 1.00 84.81 93 CYS A N 1
ATOM 824 C CA . CYS A 1 93 ? -33.943 -0.342 59.424 1.00 84.81 93 CYS A CA 1
ATOM 825 C C . CYS A 1 93 ? -33.428 -1.759 59.139 1.00 84.81 93 CYS A C 1
ATOM 827 O O . CYS A 1 93 ? -34.230 -2.672 58.948 1.00 84.81 93 CYS A O 1
ATOM 829 N N . MET A 1 94 ? -32.113 -1.989 59.197 1.00 82.06 94 MET A N 1
ATOM 830 C CA . MET A 1 94 ? -31.539 -3.316 58.911 1.00 82.06 94 MET A CA 1
ATOM 831 C C . MET A 1 94 ? -31.832 -4.357 60.010 1.00 82.06 94 MET A C 1
ATOM 833 O O . MET A 1 94 ? -31.550 -5.533 59.818 1.00 82.06 94 MET A O 1
ATOM 837 N N . ASN A 1 95 ? -32.419 -3.958 61.150 1.00 83.31 95 ASN A N 1
ATOM 838 C CA . ASN A 1 95 ? -32.873 -4.892 62.191 1.00 83.31 95 ASN A CA 1
ATOM 839 C C . ASN A 1 95 ? -34.317 -5.390 61.975 1.00 83.31 95 ASN A C 1
ATOM 841 O O . ASN A 1 95 ? -34.627 -6.544 62.262 1.00 83.31 95 ASN A O 1
ATOM 845 N N . CYS A 1 96 ? -35.227 -4.535 61.491 1.00 85.62 96 CYS A N 1
ATOM 846 C CA . CYS A 1 96 ? -36.659 -4.865 61.412 1.00 85.62 96 CYS A CA 1
ATOM 847 C C . CYS A 1 96 ? -37.315 -4.658 60.040 1.00 85.62 96 CYS A C 1
ATOM 849 O O . CYS A 1 96 ? -38.494 -4.973 59.889 1.00 85.62 96 CYS A O 1
ATOM 851 N N . GLY A 1 97 ? -36.588 -4.118 59.059 1.00 83.12 97 GLY A N 1
ATOM 852 C CA . GLY A 1 97 ? -37.045 -3.882 57.686 1.00 83.12 97 GLY A CA 1
ATOM 853 C C . GLY A 1 97 ? -38.009 -2.703 57.499 1.00 83.12 97 GLY A C 1
ATOM 854 O O . GLY A 1 97 ? -38.440 -2.446 56.379 1.00 83.12 97 GLY A O 1
ATOM 855 N N . ARG A 1 98 ? -38.377 -1.971 58.561 1.00 83.31 98 ARG A N 1
ATOM 856 C CA . ARG A 1 98 ? -39.308 -0.828 58.469 1.00 83.31 98 ARG A CA 1
ATOM 857 C C . ARG A 1 98 ? -38.597 0.453 58.025 1.00 83.31 98 ARG A C 1
ATOM 859 O O . ARG A 1 98 ? -37.444 0.674 58.382 1.00 83.31 98 ARG A O 1
ATOM 866 N N . GLN A 1 99 ? -39.309 1.304 57.287 1.00 80.81 99 GLN A N 1
ATOM 867 C CA . GLN A 1 99 ? -38.810 2.601 56.808 1.00 80.81 99 GLN A CA 1
ATOM 868 C C . GLN A 1 99 ? -38.716 3.648 57.942 1.00 80.81 99 GLN A C 1
ATOM 870 O O . GLN A 1 99 ? -39.274 3.448 59.025 1.00 80.81 99 GLN A O 1
ATOM 875 N N . ASN A 1 100 ? -38.036 4.773 57.684 1.00 80.38 100 ASN A N 1
ATOM 876 C CA . ASN A 1 100 ? -37.959 5.990 58.526 1.00 80.38 100 ASN A CA 1
ATOM 877 C C . ASN A 1 100 ? -37.077 5.946 59.786 1.00 80.38 100 ASN A C 1
ATOM 879 O O . ASN A 1 100 ? -37.054 6.914 60.542 1.00 80.38 100 ASN A O 1
ATOM 883 N N . HIS A 1 101 ? -36.333 4.870 60.024 1.00 83.38 101 HIS A N 1
ATOM 884 C CA . HIS A 1 101 ? -35.311 4.837 61.072 1.00 83.38 101 HIS A CA 1
ATOM 885 C C . HIS A 1 101 ? -34.202 3.853 60.700 1.00 83.38 101 HIS A C 1
ATOM 887 O O . HIS A 1 101 ? -34.433 2.910 59.944 1.00 83.38 101 HIS A O 1
ATOM 893 N N . VAL A 1 102 ? -33.002 4.058 61.239 1.00 83.88 102 VAL A N 1
ATOM 894 C CA . VAL A 1 102 ? -31.870 3.138 61.058 1.00 83.88 102 VAL A CA 1
ATOM 895 C C . VAL A 1 102 ? -31.808 2.124 62.204 1.00 83.88 102 VAL A C 1
ATOM 897 O O . VAL A 1 102 ? -32.420 2.313 63.252 1.00 83.88 102 VAL A O 1
ATOM 900 N N . THR A 1 103 ? -31.033 1.050 62.036 1.00 83.00 103 THR A N 1
ATOM 901 C CA . THR A 1 103 ? -30.846 -0.045 63.016 1.00 83.00 103 THR A CA 1
ATOM 902 C C . THR A 1 103 ? -30.543 0.440 64.432 1.00 83.00 103 THR A C 1
ATOM 904 O O . THR A 1 103 ? -30.991 -0.172 65.398 1.00 83.00 103 THR A O 1
ATOM 907 N N . ARG A 1 104 ? -29.809 1.551 64.560 1.00 81.75 104 ARG A N 1
ATOM 908 C CA . ARG A 1 104 ? -29.460 2.156 65.851 1.00 81.75 104 ARG A CA 1
ATOM 909 C C . ARG A 1 104 ? -30.683 2.653 66.628 1.00 81.75 104 ARG A C 1
ATOM 911 O O . ARG A 1 104 ? -30.687 2.560 67.847 1.00 81.75 104 ARG A O 1
ATOM 918 N N . ASP A 1 105 ? -31.713 3.112 65.926 1.00 82.88 105 ASP A N 1
ATOM 919 C CA . ASP A 1 105 ? -32.913 3.717 66.515 1.00 82.88 105 ASP A CA 1
ATOM 920 C C . ASP A 1 105 ? -34.089 2.717 66.553 1.00 82.88 105 ASP A C 1
ATOM 922 O O . ASP A 1 105 ? -35.251 3.082 66.754 1.00 82.88 105 ASP A O 1
ATOM 926 N N . CYS A 1 106 ? -33.807 1.428 66.325 1.00 85.81 106 CYS A N 1
ATOM 927 C CA . CYS A 1 106 ? -34.817 0.382 66.280 1.00 85.81 106 CYS A CA 1
ATOM 928 C C . CYS A 1 106 ? -35.257 -0.038 67.684 1.00 85.81 106 CYS A C 1
ATOM 930 O O . CYS A 1 106 ? -34.446 -0.459 68.502 1.00 85.81 106 CYS A O 1
ATOM 932 N N . ARG A 1 107 ? -36.569 -0.004 67.936 1.00 86.56 107 ARG A N 1
ATOM 933 C CA . ARG A 1 107 ? -37.167 -0.419 69.219 1.00 86.56 107 ARG A CA 1
ATOM 934 C C . ARG A 1 107 ? -37.353 -1.934 69.365 1.00 86.56 107 ARG A C 1
ATOM 936 O O . ARG A 1 107 ? -37.810 -2.386 70.408 1.00 86.56 107 ARG A O 1
ATOM 943 N N . LEU A 1 108 ? -37.067 -2.709 68.318 1.00 85.19 108 LEU A N 1
ATOM 944 C CA . LEU A 1 108 ? -37.176 -4.167 68.343 1.00 85.19 108 LEU A CA 1
ATOM 945 C C . LEU A 1 108 ? -35.839 -4.796 68.763 1.00 85.19 108 LEU A C 1
ATOM 947 O O . LEU A 1 108 ? -34.788 -4.249 68.419 1.00 85.19 108 LEU A O 1
ATOM 951 N N . PRO A 1 109 ? -35.857 -5.938 69.475 1.00 80.38 109 PRO A N 1
ATOM 952 C CA . PRO A 1 109 ? -34.637 -6.648 69.847 1.00 80.38 109 PRO A CA 1
ATOM 953 C C . PRO A 1 109 ? -33.826 -7.026 68.602 1.00 80.38 109 PRO A C 1
ATOM 955 O O . PRO A 1 109 ? -34.381 -7.205 67.514 1.00 80.38 109 PRO A O 1
ATOM 958 N N . LYS A 1 110 ? -32.498 -7.100 68.746 1.00 78.12 110 LYS A N 1
ATOM 959 C CA . LYS A 1 110 ? -31.614 -7.476 67.637 1.00 78.12 110 LYS A CA 1
ATOM 960 C C . LYS A 1 110 ? -31.938 -8.898 67.187 1.00 78.12 110 LYS A C 1
ATOM 962 O O . LYS A 1 110 ? -31.983 -9.802 68.020 1.00 78.12 110 LYS A O 1
ATOM 967 N N . ARG A 1 111 ? -32.151 -9.085 65.886 1.00 68.75 111 ARG A N 1
ATOM 968 C CA . ARG A 1 111 ? -32.199 -10.425 65.290 1.00 68.75 111 ARG A CA 1
ATOM 969 C C . ARG A 1 111 ? -30.806 -11.057 65.446 1.00 68.75 111 ARG A C 1
ATOM 971 O O . ARG A 1 111 ? -29.830 -10.417 65.056 1.00 68.75 111 ARG A O 1
ATOM 978 N N . GLN A 1 112 ? -30.735 -12.211 66.119 1.00 59.31 112 GLN A N 1
ATOM 979 C CA . GLN A 1 112 ? -29.512 -13.017 66.254 1.00 59.31 112 GLN A CA 1
ATOM 980 C C . GLN A 1 112 ? -29.112 -13.613 64.907 1.00 59.31 112 GLN A C 1
ATOM 982 O O . GLN A 1 112 ? -30.038 -13.957 64.136 1.00 59.31 112 GLN A O 1
#

Radius of gyration: 46.44 Å; chains: 1; bounding box: 70×19×136 Å

Organism: Dreissena polymorpha (NCBI:txid45954)

InterPro domains:
  IPR001878 Zinc finger, CCHC-type [PS50158] (93-107)
  IPR036875 Zinc finger, CCHC-type superfamily [SSF57756] (90-112)